Protein AF-A0A1H0E383-F1 (afdb_monomer_lite)

Secondary structure (DSSP, 8-state):
-HHHHHHHHHHHHHHHHHHHS-HHHH----SSTT-PPPPHHHHHHHHHHHHHHHHHHHHHHHHHHHHHHHHS-S-HHHHHHHHHHHHHHHHH-SS-EEPPSSS--TTHHHHHHH-BTTB----EEEEEETTEEEEEETTEEEEEEEEEPTTPPPPSSTT----EEEEEEEEESS---

Sequence (177 aa):
MTAMAVFIGLFALACFTLAVVNPRRTWARPRGPEAREPSAAVVITLRVALLGMAVPSAWSAADGFRLATLASGPDHDDIVERMETAAEELASGEPRKKYPSGDGAWAEYIVDEIRRPGEDVVLRLTSASANTERYEADGICLTVVASVAPGEAEPEYAHIDDRHYNLEADVKDRPCP

pLDDT: mean 78.6, std 9.96, range [53.0, 92.5]

Foldseek 3Di:
DLVVLVVLLVLLVVLQVLLPDDVVVVDDQDPDPPDDDDDPVNNNVSSCVSNVSSVVSNVVSVVVVVVVVLVPADDLVLLLVQLVVLLVCLQPDPDFDFQDPDPGDPCVSSQVSSDDVSHRFDWDFPDDDDQWTWTDTPFKIKIKGWDFDPPDDDDPDPRDRPTTTRIHIDIDNGHDD

Radius of gyration: 30.22 Å; chains: 1; bounding box: 57×24×94 Å

Organism: NCBI:txid1196353

Structure (mmCIF, N/CA/C/O backbone):
data_AF-A0A1H0E383-F1
#
_entry.id   AF-A0A1H0E383-F1
#
loop_
_atom_site.group_PDB
_atom_site.id
_atom_site.type_symbol
_atom_site.label_atom_id
_atom_site.label_alt_id
_atom_site.label_comp_id
_atom_site.label_asym_id
_atom_site.label_entity_id
_atom_site.label_seq_id
_atom_site.pdbx_PDB_ins_code
_atom_site.Cartn_x
_atom_site.Cartn_y
_atom_site.Cartn_z
_atom_site.occupancy
_atom_site.B_iso_or_equiv
_atom_site.auth_seq_id
_atom_site.auth_comp_id
_atom_site.auth_asym_id
_atom_site.auth_atom_id
_atom_site.pdbx_PDB_model_num
ATOM 1 N N . MET A 1 1 ? -2.678 1.525 -19.740 1.00 60.00 1 MET A N 1
ATOM 2 C CA . MET A 1 1 ? -1.391 2.231 -19.524 1.00 60.00 1 MET A CA 1
ATOM 3 C C . MET A 1 1 ? -0.196 1.275 -19.542 1.00 60.00 1 MET A C 1
ATOM 5 O O . MET A 1 1 ? 0.783 1.575 -20.212 1.00 60.00 1 MET A O 1
ATOM 9 N N . THR A 1 2 ? -0.300 0.091 -18.934 1.00 72.50 2 THR A N 1
ATOM 10 C CA . THR A 1 2 ? 0.727 -0.976 -18.948 1.00 72.50 2 THR A CA 1
ATOM 11 C C . THR A 1 2 ? 1.223 -1.379 -20.344 1.00 72.50 2 THR A C 1
ATOM 13 O O . THR A 1 2 ? 2.427 -1.442 -20.564 1.00 72.50 2 THR A O 1
ATOM 16 N N . ALA A 1 3 ? 0.331 -1.560 -21.326 1.00 75.12 3 ALA A N 1
ATOM 17 C CA . ALA A 1 3 ? 0.718 -1.922 -22.699 1.00 75.12 3 ALA A CA 1
ATOM 18 C C . ALA A 1 3 ? 1.670 -0.903 -23.367 1.00 75.12 3 ALA A C 1
ATOM 20 O O . ALA A 1 3 ? 2.571 -1.284 -24.112 1.00 75.12 3 ALA A O 1
ATOM 21 N N . MET A 1 4 ? 1.504 0.390 -23.066 1.00 79.50 4 MET A N 1
ATOM 22 C CA . MET A 1 4 ? 2.374 1.451 -23.579 1.00 79.50 4 MET A CA 1
ATOM 23 C C . MET A 1 4 ? 3.754 1.412 -22.908 1.00 79.50 4 MET A C 1
ATOM 25 O O . MET A 1 4 ? 4.764 1.516 -23.597 1.00 79.50 4 MET A O 1
ATOM 29 N N . ALA A 1 5 ? 3.809 1.197 -21.588 1.00 78.31 5 ALA A N 1
ATOM 30 C CA . ALA A 1 5 ? 5.066 1.059 -20.848 1.00 78.31 5 ALA A CA 1
ATOM 31 C C . ALA A 1 5 ? 5.881 -0.158 -21.324 1.00 78.31 5 ALA A C 1
ATOM 33 O O . ALA A 1 5 ? 7.087 -0.045 -21.543 1.00 78.31 5 ALA A O 1
ATOM 34 N N . VAL A 1 6 ? 5.214 -1.290 -21.587 1.00 82.69 6 VAL A N 1
ATOM 35 C CA . VAL A 1 6 ? 5.838 -2.490 -22.173 1.00 82.69 6 VAL A CA 1
ATOM 36 C C . VAL A 1 6 ? 6.435 -2.181 -23.548 1.00 82.69 6 VAL A C 1
ATOM 38 O O . VAL A 1 6 ? 7.591 -2.516 -23.803 1.00 82.69 6 VAL A O 1
ATOM 41 N N . PHE A 1 7 ? 5.686 -1.508 -24.426 1.00 87.12 7 PHE A N 1
ATOM 42 C CA . PHE A 1 7 ? 6.176 -1.143 -25.757 1.00 87.12 7 PHE A CA 1
ATOM 43 C C . PHE A 1 7 ? 7.405 -0.222 -25.695 1.00 87.12 7 PHE A C 1
ATOM 45 O O . PHE A 1 7 ? 8.397 -0.474 -26.379 1.00 87.12 7 PHE A O 1
ATOM 52 N N . ILE A 1 8 ? 7.372 0.809 -24.844 1.00 84.75 8 ILE A N 1
ATOM 53 C CA . ILE A 1 8 ? 8.497 1.738 -24.654 1.00 84.75 8 ILE A CA 1
ATOM 54 C C . ILE A 1 8 ? 9.720 0.999 -24.083 1.00 84.75 8 ILE A C 1
ATOM 56 O O . ILE A 1 8 ? 10.843 1.234 -24.532 1.00 84.75 8 ILE A O 1
ATOM 60 N N . GLY A 1 9 ? 9.515 0.060 -23.154 1.00 81.19 9 GLY A N 1
ATOM 61 C CA . GLY A 1 9 ? 10.583 -0.788 -22.618 1.00 81.19 9 GLY A CA 1
ATOM 62 C C . GLY A 1 9 ? 11.232 -1.674 -23.688 1.00 81.19 9 GLY A C 1
ATOM 63 O O . GLY A 1 9 ? 12.459 -1.728 -23.788 1.00 81.19 9 GLY A O 1
ATOM 64 N N . LEU A 1 10 ? 10.428 -2.310 -24.546 1.00 87.88 10 LEU A N 1
ATOM 65 C CA . LEU A 1 10 ? 10.925 -3.107 -25.675 1.00 87.88 10 LEU A CA 1
ATOM 66 C C . LEU A 1 10 ? 11.684 -2.250 -26.696 1.00 87.88 10 LEU A C 1
ATOM 68 O O . LEU A 1 10 ? 12.729 -2.668 -27.196 1.00 87.88 10 LEU A O 1
ATOM 72 N N . PHE A 1 11 ? 11.199 -1.040 -26.976 1.00 88.31 11 PHE A N 1
ATOM 73 C CA . PHE A 1 11 ? 11.884 -0.088 -27.846 1.00 88.31 11 PHE A CA 1
ATOM 74 C C . PHE A 1 11 ? 13.250 0.323 -27.275 1.00 88.31 11 PHE A C 1
ATOM 76 O O . PHE A 1 11 ? 14.253 0.285 -27.989 1.00 88.31 11 PHE A O 1
ATOM 83 N N . ALA A 1 12 ? 13.319 0.633 -25.977 1.00 86.12 12 ALA A N 1
ATOM 84 C CA . ALA A 1 12 ? 14.572 0.964 -25.301 1.00 86.12 12 ALA A CA 1
ATOM 85 C C . ALA A 1 12 ? 15.591 -0.184 -25.398 1.00 86.12 12 ALA A C 1
ATOM 87 O O . ALA A 1 12 ? 16.759 0.042 -25.731 1.00 86.12 12 ALA A O 1
ATOM 88 N N . LEU A 1 13 ? 15.136 -1.423 -25.179 1.00 90.31 13 LEU A N 1
ATOM 89 C CA . LEU A 1 13 ? 15.959 -2.623 -25.313 1.00 90.31 13 LEU A CA 1
ATOM 90 C C . LEU A 1 13 ? 16.456 -2.816 -26.756 1.00 90.31 13 LEU A C 1
ATOM 92 O O . LEU A 1 13 ? 17.634 -3.109 -26.971 1.00 90.31 13 LEU A O 1
ATOM 96 N N . ALA A 1 14 ? 15.601 -2.605 -27.759 1.00 88.88 14 ALA A N 1
ATOM 97 C CA . ALA A 1 14 ? 15.986 -2.679 -29.168 1.00 88.88 14 ALA A CA 1
ATOM 98 C C . ALA A 1 14 ? 17.055 -1.627 -29.529 1.00 88.88 14 ALA A C 1
ATOM 100 O O . ALA A 1 14 ? 18.068 -1.954 -30.146 1.00 88.88 14 ALA A O 1
ATOM 101 N N . CYS A 1 15 ? 16.896 -0.376 -29.089 1.00 87.31 15 CYS A N 1
ATOM 102 C CA . CYS A 1 15 ? 17.899 0.669 -29.312 1.00 87.31 15 CYS A CA 1
ATOM 103 C C . CYS A 1 15 ? 19.229 0.357 -28.612 1.00 87.31 15 CYS A C 1
ATOM 105 O O . CYS A 1 15 ? 20.293 0.511 -29.215 1.00 87.31 15 CYS A O 1
ATOM 107 N N . PHE A 1 16 ? 19.183 -0.122 -27.367 1.00 86.94 16 PHE A N 1
ATOM 108 C CA . PHE A 1 16 ? 20.379 -0.491 -26.612 1.00 86.94 16 PHE A CA 1
ATOM 109 C C . PHE A 1 16 ? 21.131 -1.654 -27.269 1.00 86.94 16 PHE A C 1
ATOM 111 O O . PHE A 1 16 ? 22.339 -1.573 -27.493 1.00 86.94 16 PHE A O 1
ATOM 118 N N . THR A 1 17 ? 20.419 -2.720 -27.642 1.00 87.50 17 THR A N 1
ATOM 119 C CA . THR A 1 17 ? 21.025 -3.876 -28.319 1.00 87.50 17 THR A CA 1
ATOM 120 C C . THR A 1 17 ? 21.671 -3.470 -29.644 1.00 87.50 17 THR A C 1
ATOM 122 O O . THR A 1 17 ? 22.827 -3.819 -29.885 1.00 87.50 17 THR A O 1
ATOM 125 N N . LEU A 1 18 ? 21.003 -2.648 -30.459 1.00 85.38 18 LEU A N 1
ATOM 126 C CA . LEU A 1 18 ? 21.568 -2.120 -31.705 1.00 85.38 18 LEU A CA 1
ATOM 127 C C . LEU A 1 18 ? 22.792 -1.217 -31.482 1.00 85.38 18 LEU A C 1
ATOM 129 O O . LEU A 1 18 ? 23.709 -1.229 -32.303 1.00 85.38 18 LEU A O 1
ATOM 133 N N . ALA A 1 19 ? 22.849 -0.469 -30.377 1.00 84.62 19 ALA A N 1
ATOM 134 C CA . ALA A 1 19 ? 24.012 0.350 -30.044 1.00 84.62 19 ALA A CA 1
ATOM 135 C C . ALA A 1 19 ? 25.240 -0.499 -29.664 1.00 84.62 19 ALA A C 1
ATOM 137 O O . ALA A 1 19 ? 26.374 -0.168 -30.027 1.00 84.62 19 ALA A O 1
ATOM 138 N N . VAL A 1 20 ? 25.032 -1.603 -28.944 1.00 85.31 20 VAL A N 1
ATOM 139 C CA . VAL A 1 20 ? 26.121 -2.467 -28.461 1.00 85.31 20 VAL A CA 1
ATOM 140 C C . VAL A 1 20 ? 26.616 -3.422 -29.552 1.00 85.31 20 VAL A C 1
ATOM 142 O O . VAL A 1 20 ? 27.816 -3.710 -29.624 1.00 85.31 20 VAL A O 1
ATOM 145 N N . VAL A 1 21 ? 25.734 -3.873 -30.450 1.00 85.88 21 VAL A N 1
ATOM 146 C CA . VAL A 1 21 ? 26.121 -4.708 -31.595 1.00 85.88 21 VAL A CA 1
ATOM 147 C C . VAL A 1 21 ? 27.170 -3.987 -32.449 1.00 85.88 21 VAL A C 1
ATOM 149 O O . VAL A 1 21 ? 27.174 -2.767 -32.624 1.00 85.88 21 VAL A O 1
ATOM 152 N N . ASN A 1 22 ? 28.143 -4.748 -32.954 1.00 75.19 22 ASN A N 1
ATOM 153 C CA . ASN A 1 22 ? 29.160 -4.214 -33.851 1.00 75.19 22 ASN A CA 1
ATOM 154 C C . ASN A 1 22 ? 28.630 -4.236 -35.295 1.00 75.19 22 ASN A C 1
ATOM 156 O O . ASN A 1 22 ? 28.584 -5.320 -35.883 1.00 75.19 22 ASN A O 1
ATOM 160 N N . PRO A 1 23 ? 28.287 -3.081 -35.898 1.00 69.19 23 PRO A N 1
ATOM 161 C CA . PRO A 1 23 ? 27.710 -3.046 -37.240 1.00 69.19 23 PRO A CA 1
ATOM 162 C C . PRO A 1 23 ? 28.675 -3.564 -38.313 1.00 69.19 23 PRO A C 1
ATOM 164 O O . PRO A 1 23 ? 28.243 -4.020 -39.364 1.00 69.19 23 PRO A O 1
ATOM 167 N N . ARG A 1 24 ? 29.988 -3.579 -38.042 1.00 69.25 24 ARG A N 1
ATOM 168 C CA . ARG A 1 24 ? 30.979 -4.171 -38.954 1.00 69.25 24 ARG A CA 1
ATOM 169 C C . ARG A 1 24 ? 30.902 -5.693 -39.022 1.00 69.25 24 ARG A C 1
ATOM 171 O O . ARG A 1 24 ? 31.304 -6.269 -40.023 1.00 69.25 24 ARG A O 1
ATOM 178 N N . ARG A 1 25 ? 30.400 -6.353 -37.970 1.00 70.19 25 ARG A N 1
ATOM 179 C CA . ARG A 1 25 ? 30.197 -7.813 -37.970 1.00 70.19 25 ARG A CA 1
ATOM 180 C C . ARG A 1 25 ? 28.927 -8.222 -38.712 1.00 70.19 25 ARG A C 1
ATOM 182 O O . ARG A 1 25 ? 28.876 -9.330 -39.228 1.00 70.19 25 ARG A O 1
ATOM 189 N N . THR A 1 26 ? 27.923 -7.348 -38.762 1.00 69.19 26 THR A N 1
ATOM 190 C CA . THR A 1 26 ? 26.655 -7.586 -39.470 1.00 69.19 26 THR A CA 1
ATOM 191 C C . THR A 1 26 ? 26.665 -7.058 -40.905 1.00 69.19 26 THR A C 1
ATOM 193 O O . THR A 1 26 ? 25.776 -7.391 -41.685 1.00 69.19 26 THR A O 1
ATOM 196 N N . TRP A 1 27 ? 27.681 -6.275 -41.282 1.00 67.56 27 TRP A N 1
ATOM 197 C CA . TRP A 1 27 ? 27.885 -5.803 -42.647 1.00 67.56 27 TRP A CA 1
ATOM 198 C C . TRP A 1 27 ? 28.253 -6.961 -43.585 1.00 67.56 27 TRP A C 1
ATOM 200 O O . TRP A 1 27 ? 29.417 -7.346 -43.721 1.00 67.56 27 TRP A O 1
ATOM 210 N N . ALA A 1 28 ? 27.256 -7.518 -44.269 1.00 66.62 28 ALA A N 1
ATOM 211 C CA . ALA A 1 28 ? 27.493 -8.374 -45.422 1.00 66.62 28 ALA A CA 1
ATOM 212 C C . ALA A 1 28 ? 28.083 -7.511 -46.546 1.00 66.62 28 ALA A C 1
ATOM 214 O O . ALA A 1 28 ? 27.463 -6.525 -46.934 1.00 66.62 28 ALA A O 1
ATOM 215 N N . ARG A 1 29 ? 29.273 -7.859 -47.067 1.00 64.06 29 ARG A N 1
ATOM 216 C CA . ARG A 1 29 ? 29.899 -7.142 -48.195 1.00 64.06 29 ARG A CA 1
ATOM 217 C C . ARG A 1 29 ? 28.908 -7.061 -49.364 1.00 64.06 29 ARG A C 1
ATOM 219 O O . ARG A 1 29 ? 28.645 -8.097 -49.983 1.00 64.06 29 ARG A O 1
ATOM 226 N N . PRO A 1 30 ? 28.381 -5.875 -49.704 1.00 63.53 30 PRO A N 1
ATOM 227 C CA . PRO A 1 30 ? 27.497 -5.758 -50.848 1.00 63.53 30 PRO A CA 1
ATOM 228 C C . PRO A 1 30 ? 28.330 -5.937 -52.121 1.00 63.53 30 PRO A C 1
ATOM 230 O O . PRO A 1 30 ? 29.444 -5.421 -52.229 1.00 63.53 30 PRO A O 1
ATOM 233 N N . ARG A 1 31 ? 27.819 -6.701 -53.091 1.00 57.03 31 ARG A N 1
ATOM 234 C CA . ARG A 1 31 ? 28.468 -6.856 -54.399 1.00 57.03 31 ARG A CA 1
ATOM 235 C C . ARG A 1 31 ? 28.142 -5.628 -55.251 1.00 57.03 31 ARG A C 1
ATOM 237 O O . ARG A 1 31 ? 27.137 -5.617 -55.948 1.00 57.03 31 ARG A O 1
ATOM 244 N N . GLY A 1 32 ? 28.970 -4.590 -55.165 1.00 65.06 32 GLY A N 1
ATOM 245 C CA . GLY A 1 32 ? 28.849 -3.406 -56.014 1.00 65.06 32 GLY A CA 1
ATOM 246 C C . GLY A 1 32 ? 29.945 -2.368 -55.746 1.00 65.06 32 GLY A C 1
ATOM 247 O O . GLY A 1 32 ? 30.409 -2.263 -54.611 1.00 65.06 32 GLY A O 1
ATOM 248 N N . PRO A 1 33 ? 30.366 -1.591 -56.761 1.00 58.44 33 PRO A N 1
ATOM 249 C CA . PRO A 1 33 ? 31.435 -0.591 -56.635 1.00 58.44 33 PRO A CA 1
ATOM 250 C C . PRO A 1 33 ? 31.078 0.598 -55.722 1.00 58.44 33 PRO A C 1
ATOM 252 O O . PRO A 1 33 ? 31.958 1.354 -55.318 1.00 58.44 33 PRO A O 1
ATOM 255 N N . GLU A 1 34 ? 29.803 0.750 -55.359 1.00 64.12 34 GLU A N 1
ATOM 256 C CA . GLU A 1 34 ? 29.292 1.845 -54.520 1.00 64.12 34 GLU A CA 1
ATOM 257 C C . GLU A 1 34 ? 29.226 1.489 -53.024 1.00 64.12 34 GLU A C 1
ATOM 259 O O . GLU A 1 34 ? 28.975 2.342 -52.173 1.00 64.12 34 GLU A O 1
ATOM 264 N N . ALA A 1 35 ? 29.491 0.230 -52.676 1.00 61.16 35 ALA A N 1
ATOM 265 C CA . ALA A 1 35 ? 29.365 -0.271 -51.319 1.00 61.16 35 ALA A CA 1
ATOM 266 C C . ALA A 1 35 ? 30.594 0.060 -50.462 1.00 61.16 35 ALA A C 1
ATOM 268 O O . ALA A 1 35 ? 31.509 -0.750 -50.305 1.00 61.16 35 ALA A O 1
ATOM 269 N N . ARG A 1 36 ? 30.620 1.265 -49.890 1.00 66.19 36 ARG A N 1
ATOM 270 C CA . ARG A 1 36 ? 31.650 1.665 -48.921 1.00 66.19 36 ARG A CA 1
ATOM 271 C C . ARG A 1 36 ? 31.272 1.193 -47.520 1.00 66.19 36 ARG A C 1
ATOM 273 O O . ARG A 1 36 ? 30.139 1.378 -47.085 1.00 66.19 36 ARG A O 1
ATOM 280 N N . GLU A 1 37 ? 32.231 0.591 -46.817 1.00 69.25 37 GLU A N 1
ATOM 281 C CA . GLU A 1 37 ? 32.076 0.262 -45.397 1.00 69.25 37 GLU A CA 1
ATOM 282 C C . GLU A 1 37 ? 31.754 1.545 -44.607 1.00 69.25 37 GLU A C 1
ATOM 284 O O . GLU A 1 37 ? 32.365 2.589 -44.869 1.00 69.25 37 GLU A O 1
ATOM 289 N N . PRO A 1 38 ? 30.811 1.503 -43.649 1.00 70.69 38 PRO A N 1
ATOM 290 C CA . PRO A 1 38 ? 30.514 2.660 -42.821 1.00 70.69 38 PRO A CA 1
ATOM 291 C C . PRO A 1 38 ? 31.769 3.130 -42.074 1.00 70.69 38 PRO A C 1
ATOM 293 O O . PRO A 1 38 ? 32.492 2.348 -41.445 1.00 70.69 38 PRO A O 1
ATOM 296 N N . SER A 1 39 ? 32.030 4.437 -42.136 1.00 80.12 39 SER A N 1
ATOM 297 C CA . SER A 1 39 ? 33.171 5.037 -41.447 1.00 80.12 39 SER A CA 1
ATOM 298 C C . SER A 1 39 ? 33.020 4.900 -39.928 1.00 80.12 39 SER A C 1
ATOM 300 O O . SER A 1 39 ? 31.911 4.836 -39.392 1.00 80.12 39 SER A O 1
ATOM 302 N N . ALA A 1 40 ? 34.146 4.870 -39.209 1.00 80.38 40 ALA A N 1
ATOM 303 C CA . ALA A 1 40 ? 34.132 4.764 -37.747 1.00 80.38 40 ALA A CA 1
ATOM 304 C C . ALA A 1 40 ? 33.324 5.900 -37.093 1.00 80.38 40 ALA A C 1
ATOM 306 O O . ALA A 1 40 ? 32.599 5.657 -36.133 1.00 80.38 40 ALA A O 1
ATOM 307 N N . ALA A 1 41 ? 33.394 7.111 -37.657 1.00 82.31 41 ALA A N 1
ATOM 308 C CA . ALA A 1 41 ? 32.629 8.263 -37.194 1.00 82.31 41 ALA A CA 1
ATOM 309 C C . ALA A 1 41 ? 31.113 8.028 -37.296 1.00 82.31 41 ALA A C 1
ATOM 311 O O . ALA A 1 41 ? 30.406 8.243 -36.320 1.00 82.31 41 ALA A O 1
ATOM 312 N N . VAL A 1 42 ? 30.624 7.499 -38.426 1.00 82.38 42 VAL A N 1
ATOM 313 C CA . VAL A 1 42 ? 29.193 7.196 -38.618 1.00 82.38 42 VAL A CA 1
ATOM 314 C C . VAL A 1 42 ? 28.711 6.139 -37.624 1.00 82.38 42 VAL A C 1
ATOM 316 O O . VAL A 1 42 ? 27.644 6.288 -37.032 1.00 82.38 42 VAL A O 1
ATOM 319 N N . VAL A 1 43 ? 29.516 5.099 -37.385 1.00 83.12 43 VAL A N 1
ATOM 320 C CA . VAL A 1 43 ? 29.198 4.060 -36.393 1.00 83.12 43 VAL A CA 1
ATOM 321 C C . VAL A 1 43 ? 29.125 4.642 -34.980 1.00 83.12 43 VAL A C 1
ATOM 323 O O . VAL A 1 43 ? 28.202 4.319 -34.235 1.00 83.12 43 VAL A O 1
ATOM 326 N N . ILE A 1 44 ? 30.067 5.510 -34.603 1.00 84.38 44 ILE A N 1
ATOM 327 C CA . ILE A 1 44 ? 30.078 6.156 -33.284 1.00 84.38 44 ILE A CA 1
ATOM 328 C C . ILE A 1 44 ? 28.861 7.073 -33.122 1.00 84.38 44 ILE A C 1
ATOM 330 O O . ILE A 1 44 ? 28.160 6.966 -32.119 1.00 84.38 44 ILE A O 1
ATOM 334 N N . THR A 1 45 ? 28.558 7.921 -34.109 1.00 86.19 45 THR A N 1
ATOM 335 C CA . THR A 1 45 ? 27.395 8.820 -34.064 1.00 86.19 45 THR A CA 1
ATOM 336 C C . THR A 1 45 ? 26.084 8.046 -33.940 1.00 86.19 45 THR A C 1
ATOM 338 O O . THR A 1 45 ? 25.246 8.403 -33.116 1.00 86.19 45 THR A O 1
ATOM 341 N N . LEU A 1 46 ? 25.923 6.951 -34.692 1.00 86.44 46 LEU A N 1
ATOM 342 C CA . LEU A 1 46 ? 24.739 6.096 -34.600 1.00 86.44 46 LEU A CA 1
ATOM 343 C C . LEU A 1 46 ? 24.583 5.491 -33.198 1.00 86.44 46 LEU A C 1
ATOM 345 O O . LEU A 1 46 ? 23.486 5.492 -32.650 1.00 86.44 46 LEU A O 1
ATOM 349 N N . ARG A 1 47 ? 25.675 5.017 -32.589 1.00 87.75 47 ARG A N 1
ATOM 350 C CA . ARG A 1 47 ? 25.652 4.479 -31.219 1.00 87.75 47 ARG A CA 1
ATOM 351 C C . ARG A 1 47 ? 25.248 5.524 -30.195 1.00 87.75 47 ARG A C 1
ATOM 353 O O . ARG A 1 47 ? 24.425 5.233 -29.336 1.00 87.75 47 ARG A O 1
ATOM 360 N N . VAL A 1 48 ? 25.807 6.728 -30.298 1.00 88.69 48 VAL A N 1
ATOM 361 C CA . VAL A 1 48 ? 25.461 7.841 -29.407 1.00 88.69 48 VAL A CA 1
ATOM 362 C C . VAL A 1 48 ? 23.985 8.209 -29.562 1.00 88.69 48 VAL A C 1
ATOM 364 O O . VAL A 1 48 ? 23.304 8.370 -28.556 1.00 88.69 48 VAL A O 1
ATOM 367 N N . ALA A 1 49 ? 23.466 8.268 -30.791 1.00 88.19 49 ALA A N 1
ATOM 368 C CA . ALA A 1 49 ? 22.052 8.543 -31.039 1.00 88.19 49 ALA A CA 1
ATOM 369 C C . ALA A 1 49 ? 21.136 7.447 -30.463 1.00 88.19 49 ALA A C 1
ATOM 371 O O . ALA A 1 49 ? 20.167 7.755 -29.773 1.00 88.19 49 ALA A O 1
ATOM 372 N N . LEU A 1 50 ? 21.468 6.171 -30.687 1.00 88.00 50 LEU A N 1
ATOM 373 C CA . LEU A 1 50 ? 20.696 5.035 -30.175 1.00 88.00 50 LEU A CA 1
ATOM 374 C C . LEU A 1 50 ? 20.704 4.971 -28.644 1.00 88.00 50 LEU A C 1
ATOM 376 O O . LEU A 1 50 ? 19.653 4.767 -28.043 1.00 88.00 50 LEU A O 1
ATOM 380 N N . LEU A 1 51 ? 21.856 5.189 -28.003 1.00 87.06 51 LEU A N 1
ATOM 381 C CA . LEU A 1 51 ? 21.944 5.270 -26.541 1.00 87.06 51 LEU A CA 1
ATOM 382 C C . LEU A 1 51 ? 21.192 6.490 -26.001 1.00 87.06 51 LEU A C 1
ATOM 384 O O . LEU A 1 51 ? 20.480 6.376 -25.005 1.00 87.06 51 LEU A O 1
ATOM 388 N N . GLY A 1 52 ? 21.293 7.627 -26.693 1.00 89.19 52 GLY A N 1
ATOM 389 C CA . GLY A 1 52 ? 20.567 8.852 -26.368 1.00 89.19 52 GLY A CA 1
ATOM 390 C C . GLY A 1 52 ? 19.048 8.686 -26.412 1.00 89.19 52 GLY A C 1
ATOM 391 O O . GLY A 1 52 ? 18.355 9.363 -25.665 1.00 89.19 52 GLY A O 1
ATOM 392 N N . MET A 1 53 ? 18.526 7.762 -27.225 1.00 86.94 53 MET A N 1
ATOM 393 C CA . MET A 1 53 ? 17.104 7.396 -27.241 1.00 86.94 53 MET A CA 1
ATOM 394 C C . MET A 1 53 ? 16.765 6.288 -26.235 1.00 86.94 53 MET A C 1
ATOM 396 O O . MET A 1 53 ? 15.699 6.323 -25.621 1.00 86.94 53 MET A O 1
ATOM 400 N N . ALA A 1 54 ? 17.658 5.313 -26.041 1.00 84.75 54 ALA A N 1
ATOM 401 C CA . ALA A 1 54 ? 17.421 4.164 -25.169 1.00 84.75 54 ALA A CA 1
ATOM 402 C C . ALA A 1 54 ? 17.279 4.567 -23.695 1.00 84.75 54 ALA A C 1
ATOM 404 O O . ALA A 1 54 ? 16.350 4.118 -23.032 1.00 84.75 54 ALA A O 1
ATOM 405 N N . VAL A 1 55 ? 18.163 5.436 -23.195 1.00 86.44 55 VAL A N 1
ATOM 406 C CA . VAL A 1 55 ? 18.168 5.872 -21.787 1.00 86.44 55 VAL A CA 1
ATOM 407 C C . VAL A 1 55 ? 16.861 6.571 -21.374 1.00 86.44 55 VAL A C 1
ATOM 409 O O . VAL A 1 55 ? 16.221 6.095 -20.436 1.00 86.44 55 VAL A O 1
ATOM 412 N N . PRO A 1 56 ? 16.397 7.642 -22.050 1.00 86.62 56 PRO A N 1
ATOM 413 C CA . PRO A 1 56 ? 15.148 8.306 -21.675 1.00 86.62 56 PRO A CA 1
ATOM 414 C C . PRO A 1 56 ? 13.915 7.426 -21.914 1.00 86.62 56 PRO A C 1
ATOM 416 O O . PRO A 1 56 ? 12.937 7.537 -21.178 1.00 86.62 56 PRO A O 1
ATOM 419 N N . SER A 1 57 ? 13.955 6.521 -22.899 1.00 84.19 57 SER A N 1
ATOM 420 C CA . SER A 1 57 ? 12.872 5.556 -23.124 1.00 84.19 57 SER A CA 1
ATOM 421 C C . SER A 1 57 ? 12.786 4.542 -21.982 1.00 84.19 57 SER A C 1
ATOM 423 O O . SER A 1 57 ? 11.703 4.307 -21.457 1.00 84.19 57 SER A O 1
ATOM 425 N N . ALA A 1 58 ? 13.919 3.990 -21.536 1.00 82.81 58 ALA A N 1
ATOM 426 C CA . ALA A 1 58 ? 13.967 3.085 -20.389 1.00 82.81 58 ALA A CA 1
ATOM 427 C C . ALA A 1 58 ? 13.478 3.774 -19.107 1.00 82.81 58 ALA A C 1
ATOM 429 O O . ALA A 1 58 ? 12.692 3.192 -18.363 1.00 82.81 58 ALA A O 1
ATOM 430 N N . TRP A 1 59 ? 13.881 5.031 -18.895 1.00 88.25 59 TRP A N 1
ATOM 431 C CA . TRP A 1 59 ? 13.393 5.843 -17.781 1.00 88.25 59 TRP A CA 1
ATOM 432 C C . TRP A 1 59 ? 11.871 6.032 -17.839 1.00 88.25 59 TRP A C 1
ATOM 434 O O . TRP A 1 59 ? 11.167 5.765 -16.871 1.00 88.25 59 TRP A O 1
ATOM 444 N N . SER A 1 60 ? 11.345 6.413 -19.004 1.00 82.62 60 SER A N 1
ATOM 445 C CA . SER A 1 60 ? 9.908 6.641 -19.208 1.00 82.62 60 SER A CA 1
ATOM 446 C C . SER A 1 60 ? 9.081 5.359 -19.052 1.00 82.62 60 SER A C 1
ATOM 448 O O . SER A 1 60 ? 7.959 5.399 -18.551 1.00 82.62 60 SER A O 1
ATOM 450 N N . ALA A 1 61 ? 9.627 4.209 -19.461 1.00 81.12 61 ALA A N 1
ATOM 451 C CA . ALA A 1 61 ? 9.010 2.908 -19.223 1.00 81.12 61 ALA A CA 1
ATOM 452 C C . ALA A 1 61 ? 8.959 2.585 -17.724 1.00 81.12 61 ALA A C 1
ATOM 454 O O . ALA A 1 61 ? 7.908 2.171 -17.240 1.00 81.12 61 ALA A O 1
ATOM 455 N N . ALA A 1 62 ? 10.053 2.814 -16.989 1.00 82.00 62 ALA A N 1
ATOM 456 C CA . ALA A 1 62 ? 10.107 2.607 -15.543 1.00 82.00 62 ALA A CA 1
ATOM 457 C C . ALA A 1 62 ? 9.095 3.492 -14.798 1.00 82.00 62 ALA A C 1
ATOM 459 O O . ALA A 1 62 ? 8.344 2.983 -13.969 1.00 82.00 62 ALA A O 1
ATOM 460 N N . ASP A 1 63 ? 8.998 4.777 -15.153 1.00 82.62 63 ASP A N 1
ATOM 461 C CA . ASP A 1 63 ? 7.981 5.679 -14.598 1.00 82.62 63 ASP A CA 1
ATOM 462 C C . ASP A 1 63 ? 6.559 5.217 -14.945 1.00 82.62 63 ASP A C 1
ATOM 464 O O . ASP A 1 63 ? 5.678 5.218 -14.086 1.00 82.62 63 ASP A O 1
ATOM 468 N N . GLY A 1 64 ? 6.328 4.757 -16.178 1.00 74.81 64 GLY A N 1
ATOM 469 C CA . GLY A 1 64 ? 5.042 4.202 -16.599 1.00 74.81 64 GLY A CA 1
ATOM 470 C C . GLY A 1 64 ? 4.647 2.938 -15.830 1.00 74.81 64 GLY A C 1
ATOM 471 O O . GLY A 1 64 ? 3.477 2.783 -15.483 1.00 74.81 64 GLY A O 1
ATOM 472 N N . PHE A 1 65 ? 5.607 2.058 -15.526 1.00 76.31 65 PHE A N 1
ATOM 473 C CA . PHE A 1 65 ? 5.376 0.899 -14.665 1.00 76.31 65 PHE A CA 1
ATOM 474 C C . PHE A 1 65 ? 5.110 1.317 -13.226 1.00 76.31 65 PHE A C 1
ATOM 476 O O . PHE A 1 65 ? 4.133 0.846 -12.664 1.00 76.31 65 PHE A O 1
ATOM 483 N N . ARG A 1 66 ? 5.889 2.253 -12.673 1.00 73.00 66 ARG A N 1
ATOM 484 C CA . ARG A 1 66 ? 5.680 2.777 -11.318 1.00 73.00 66 ARG A CA 1
ATOM 485 C C . ARG A 1 66 ? 4.293 3.395 -11.154 1.00 73.00 66 ARG A C 1
ATOM 487 O O . ARG A 1 66 ? 3.628 3.181 -10.151 1.00 73.00 66 ARG A O 1
ATOM 494 N N . LEU A 1 67 ? 3.837 4.158 -12.144 1.00 68.81 67 LEU A N 1
ATOM 495 C CA . LEU A 1 67 ? 2.499 4.749 -12.136 1.00 68.81 67 LEU A CA 1
ATOM 496 C C . LEU A 1 67 ? 1.406 3.698 -12.320 1.00 68.81 67 LEU A C 1
ATOM 498 O O . LEU A 1 67 ? 0.354 3.812 -11.704 1.00 68.81 67 LEU A O 1
ATOM 502 N N . ALA A 1 68 ? 1.641 2.675 -13.144 1.00 64.75 68 ALA A N 1
ATOM 503 C CA . ALA A 1 68 ? 0.699 1.573 -13.288 1.00 64.75 68 ALA A CA 1
ATOM 504 C C . ALA A 1 68 ? 0.568 0.776 -11.985 1.00 64.75 68 ALA A C 1
ATOM 506 O O . ALA A 1 68 ? -0.555 0.484 -11.598 1.00 64.75 68 ALA A O 1
ATOM 507 N N . THR A 1 69 ? 1.681 0.502 -11.298 1.00 60.94 69 THR A N 1
ATOM 508 C CA . THR A 1 69 ? 1.696 -0.185 -10.000 1.00 60.94 69 THR A CA 1
ATOM 509 C C . THR A 1 69 ? 1.134 0.661 -8.870 1.00 60.94 69 THR A C 1
ATOM 511 O O . THR A 1 69 ? 0.643 0.096 -7.918 1.00 60.94 69 THR A O 1
ATOM 514 N N . LEU A 1 70 ? 1.192 1.994 -8.950 1.00 61.44 70 LEU A N 1
ATOM 515 C CA . LEU A 1 70 ? 0.518 2.874 -7.985 1.00 61.44 70 LEU A CA 1
ATOM 516 C C . LEU A 1 70 ? -0.988 3.011 -8.268 1.00 61.44 70 LEU A C 1
ATOM 518 O O . LEU A 1 70 ? -1.747 3.392 -7.385 1.00 61.44 70 LEU A O 1
ATOM 522 N N . ALA A 1 71 ? -1.417 2.772 -9.512 1.00 58.56 71 ALA A N 1
ATOM 523 C CA . ALA A 1 71 ? -2.819 2.871 -9.920 1.00 58.56 71 ALA A CA 1
ATOM 524 C C . ALA A 1 71 ? -3.603 1.572 -9.680 1.00 58.56 71 ALA A C 1
ATOM 526 O O . ALA A 1 71 ? -4.812 1.618 -9.470 1.00 58.56 71 ALA A O 1
ATOM 527 N N . SER A 1 72 ? -2.934 0.422 -9.728 1.00 57.12 72 SER A N 1
ATOM 528 C CA . SER A 1 72 ? -3.403 -0.801 -9.081 1.00 57.12 72 SER A CA 1
ATOM 529 C C . SER A 1 72 ? -3.068 -0.656 -7.604 1.00 57.12 72 SER A C 1
ATOM 531 O O . SER A 1 72 ? -1.893 -0.724 -7.271 1.00 57.12 72 SER A O 1
ATOM 533 N N . GLY A 1 73 ? -4.046 -0.365 -6.747 1.00 59.91 73 GLY A N 1
ATOM 534 C CA . GLY A 1 73 ? -3.829 -0.318 -5.298 1.00 59.91 73 GLY A CA 1
ATOM 535 C C . GLY A 1 73 ? -3.196 -1.609 -4.747 1.00 59.91 73 GLY A C 1
ATOM 536 O O . GLY A 1 73 ? -2.934 -2.539 -5.517 1.00 59.91 73 GLY A O 1
ATOM 537 N N . PRO A 1 74 ? -2.927 -1.671 -3.432 1.00 67.06 74 PRO A N 1
ATOM 538 C CA . PRO A 1 74 ? -2.435 -2.895 -2.806 1.00 67.06 74 PRO A CA 1
ATOM 539 C C . PRO A 1 74 ? -3.298 -4.097 -3.217 1.00 67.06 74 PRO A C 1
ATOM 541 O O . PRO A 1 74 ? -4.505 -3.957 -3.409 1.00 67.06 74 PRO A O 1
ATOM 544 N N . ASP A 1 75 ? -2.653 -5.243 -3.437 1.00 75.00 75 ASP A N 1
ATOM 545 C CA . ASP A 1 75 ? -3.341 -6.467 -3.853 1.00 75.00 75 ASP A CA 1
ATOM 546 C C . ASP A 1 75 ? -4.395 -6.839 -2.803 1.00 75.00 75 ASP A C 1
ATOM 548 O O . ASP A 1 75 ? -4.118 -6.735 -1.608 1.00 75.00 75 ASP A O 1
ATOM 552 N N . HIS A 1 76 ? -5.586 -7.262 -3.231 1.00 79.69 76 HIS A N 1
ATOM 553 C CA . HIS A 1 76 ? -6.706 -7.567 -2.327 1.00 79.69 76 HIS A CA 1
ATOM 554 C C . HIS A 1 76 ? -6.275 -8.558 -1.242 1.00 79.69 76 HIS A C 1
ATOM 556 O O . HIS A 1 76 ? -6.524 -8.338 -0.059 1.00 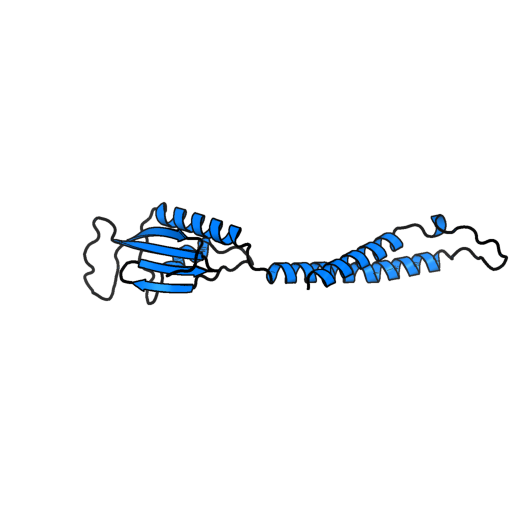79.69 76 HIS A O 1
ATOM 562 N N . ASP A 1 77 ? -5.528 -9.589 -1.641 1.00 82.00 77 ASP A N 1
ATOM 563 C CA . ASP A 1 77 ? -4.999 -10.612 -0.738 1.00 82.00 77 ASP A CA 1
ATOM 564 C C . ASP A 1 77 ? -3.986 -10.033 0.276 1.00 82.00 77 ASP A C 1
ATOM 566 O O . ASP A 1 77 ? -3.996 -10.428 1.441 1.00 82.00 77 ASP A O 1
ATOM 570 N N . ASP A 1 78 ? -3.162 -9.049 -0.118 1.00 82.88 78 ASP A N 1
ATOM 571 C CA . ASP A 1 78 ? -2.239 -8.351 0.799 1.00 82.88 78 ASP A CA 1
ATOM 572 C C . ASP A 1 78 ? -3.013 -7.476 1.795 1.00 82.88 78 ASP A C 1
ATOM 574 O O . ASP A 1 78 ? -2.637 -7.398 2.965 1.00 82.88 78 ASP A O 1
ATOM 578 N N . ILE A 1 79 ? -4.115 -6.843 1.372 1.00 82.38 79 ILE A N 1
ATOM 579 C CA . ILE A 1 79 ? -4.979 -6.073 2.279 1.00 82.38 79 ILE A CA 1
ATOM 580 C C . ILE A 1 79 ? -5.639 -7.007 3.300 1.00 82.38 79 ILE A C 1
ATOM 582 O O . ILE A 1 79 ? -5.644 -6.672 4.486 1.00 82.38 79 ILE A O 1
ATOM 586 N N . VAL A 1 80 ? -6.158 -8.167 2.873 1.00 86.06 80 VAL A N 1
ATOM 587 C CA . VAL A 1 80 ? -6.738 -9.170 3.784 1.00 86.06 80 VAL A CA 1
ATOM 588 C C . VAL A 1 80 ? -5.695 -9.627 4.804 1.00 86.06 80 VAL A C 1
ATOM 590 O O . VAL A 1 80 ? -5.945 -9.515 6.001 1.00 86.06 80 VAL A O 1
ATOM 593 N N . GLU A 1 81 ? -4.506 -10.045 4.357 1.00 86.12 81 GLU A N 1
ATOM 594 C CA . GLU A 1 81 ? -3.429 -10.517 5.243 1.00 86.12 81 GLU A CA 1
ATOM 595 C C . GLU A 1 81 ? -2.996 -9.434 6.248 1.00 86.12 81 GLU A C 1
ATOM 597 O O . GLU A 1 81 ? -2.801 -9.703 7.438 1.00 86.12 81 GLU A O 1
ATOM 602 N N . ARG A 1 82 ? -2.896 -8.175 5.803 1.00 85.06 82 ARG A N 1
ATOM 603 C CA . ARG A 1 82 ? -2.568 -7.034 6.677 1.00 85.06 82 ARG A CA 1
ATOM 604 C C . ARG A 1 82 ? -3.663 -6.754 7.694 1.00 85.06 82 ARG A C 1
ATOM 606 O O . ARG A 1 82 ? -3.353 -6.453 8.844 1.00 85.06 82 ARG A O 1
ATOM 613 N N . MET A 1 83 ? -4.930 -6.840 7.293 1.00 86.00 83 MET A N 1
ATOM 614 C CA . MET A 1 83 ? -6.049 -6.681 8.219 1.00 86.00 83 MET A CA 1
ATOM 615 C C . MET A 1 83 ? -6.090 -7.804 9.252 1.00 86.00 83 MET A C 1
ATOM 617 O O . MET A 1 83 ? -6.331 -7.523 10.423 1.00 86.00 83 MET A O 1
ATOM 621 N N . GLU A 1 84 ? -5.854 -9.050 8.839 1.00 87.81 84 GLU A N 1
ATOM 622 C CA . GLU A 1 84 ? -5.800 -10.204 9.741 1.00 87.81 84 GLU A CA 1
ATOM 623 C C . GLU A 1 84 ? -4.659 -10.051 10.749 1.00 87.81 84 GLU A C 1
ATOM 625 O O . GLU A 1 84 ? -4.890 -10.168 11.951 1.00 87.81 84 GLU A O 1
ATOM 630 N N . THR A 1 85 ? -3.469 -9.664 10.284 1.00 86.69 85 THR A N 1
ATOM 631 C CA . THR A 1 85 ? -2.315 -9.392 11.155 1.00 86.69 85 THR A CA 1
ATOM 632 C C . THR A 1 85 ? -2.630 -8.285 12.165 1.00 86.69 85 THR A C 1
ATOM 634 O O . THR A 1 85 ? -2.441 -8.464 13.366 1.00 86.69 85 THR A O 1
ATOM 637 N N . ALA A 1 86 ? -3.188 -7.159 11.708 1.00 83.12 86 ALA A N 1
ATOM 638 C CA . ALA A 1 86 ? -3.564 -6.060 12.595 1.00 83.12 86 ALA A CA 1
ATOM 639 C C . ALA A 1 86 ? -4.642 -6.477 13.614 1.00 83.12 86 ALA A C 1
ATOM 641 O O . ALA A 1 86 ? -4.604 -6.051 14.769 1.00 83.12 86 ALA A O 1
ATOM 642 N N . ALA A 1 87 ? -5.594 -7.327 13.214 1.00 85.56 87 ALA A N 1
ATOM 643 C CA . ALA A 1 87 ? -6.619 -7.859 14.106 1.00 85.56 87 ALA A CA 1
ATOM 644 C C . ALA A 1 87 ? -6.030 -8.787 15.181 1.00 85.56 87 ALA A C 1
ATOM 646 O O . ALA A 1 87 ? -6.406 -8.685 16.352 1.00 85.56 87 ALA A O 1
ATOM 647 N N . GLU A 1 88 ? -5.077 -9.645 14.812 1.00 85.75 88 GLU A N 1
ATOM 648 C CA . GLU A 1 88 ? -4.351 -10.503 15.752 1.00 85.75 88 GLU A CA 1
ATOM 649 C C . GLU A 1 88 ? -3.512 -9.687 16.744 1.00 85.75 88 GLU A C 1
ATOM 651 O O . GLU A 1 88 ? -3.497 -9.988 17.941 1.00 85.75 88 GLU A O 1
ATOM 656 N N . GLU A 1 89 ? -2.851 -8.622 16.293 1.00 81.19 89 GLU A N 1
ATOM 657 C CA . GLU A 1 89 ? -2.084 -7.736 17.172 1.00 81.19 89 GLU A CA 1
ATOM 658 C C . GLU A 1 89 ? -2.972 -6.921 18.118 1.00 81.19 89 GLU A C 1
ATOM 660 O O . GLU A 1 89 ? -2.647 -6.768 19.297 1.00 81.19 89 GLU A O 1
ATOM 665 N N . LEU A 1 90 ? -4.137 -6.460 17.654 1.00 78.31 90 LEU A N 1
ATOM 666 C CA . LEU A 1 90 ? -5.138 -5.815 18.511 1.00 78.31 90 LEU A CA 1
ATOM 667 C C . LEU A 1 90 ? -5.652 -6.759 19.600 1.00 78.31 90 LEU A C 1
ATOM 669 O O . LEU A 1 90 ? -5.812 -6.330 20.743 1.00 78.31 90 LEU A O 1
ATOM 673 N N . ALA A 1 91 ? -5.879 -8.029 19.254 1.00 76.00 91 ALA A N 1
ATOM 674 C CA . ALA A 1 91 ? -6.366 -9.043 20.183 1.00 76.00 91 ALA A CA 1
ATOM 675 C C . ALA A 1 91 ? -5.283 -9.546 21.156 1.00 76.00 91 ALA A C 1
ATOM 677 O O . ALA A 1 91 ? -5.594 -9.920 22.288 1.00 76.00 91 ALA A O 1
ATOM 678 N N . SER A 1 92 ? -4.015 -9.571 20.733 1.00 73.38 92 SER A N 1
ATOM 679 C CA . SER A 1 92 ? -2.885 -10.066 21.536 1.00 73.38 92 SER A CA 1
ATOM 680 C C . SER A 1 92 ? -2.146 -8.975 22.320 1.00 73.38 92 SER A C 1
ATOM 682 O O . SER A 1 92 ? -1.409 -9.285 23.259 1.00 73.38 92 SER A O 1
ATOM 684 N N . GLY A 1 93 ? -2.340 -7.704 21.963 1.00 58.56 93 GLY A N 1
ATOM 685 C CA . GLY A 1 93 ? -1.600 -6.574 22.506 1.00 58.56 93 GLY A CA 1
ATOM 686 C C . GLY A 1 93 ? -1.947 -6.241 23.957 1.00 58.56 93 GLY A C 1
ATOM 687 O O . GLY A 1 93 ? -2.829 -5.429 24.233 1.00 58.56 93 GLY A O 1
ATOM 688 N N . GLU A 1 94 ? -1.164 -6.759 24.904 1.00 58.09 94 GLU A N 1
ATOM 689 C CA . GLU A 1 94 ? -0.917 -6.026 26.146 1.00 58.09 94 GLU A CA 1
ATOM 690 C C . GLU A 1 94 ? -0.022 -4.807 25.836 1.00 58.09 94 GLU A C 1
ATOM 692 O O . GLU A 1 94 ? 1.007 -4.959 25.174 1.00 58.09 94 GLU A O 1
ATOM 697 N N . PRO A 1 95 ? -0.342 -3.589 26.314 1.00 60.47 95 PRO A N 1
ATOM 698 C CA . PRO A 1 95 ? -1.363 -3.260 27.302 1.00 60.47 95 PRO A CA 1
ATOM 699 C C . PRO A 1 95 ? -2.711 -2.828 26.699 1.00 60.47 95 PRO A C 1
ATOM 701 O O . PRO A 1 95 ? -2.785 -2.256 25.609 1.00 60.47 95 PRO A O 1
ATOM 704 N N . ARG A 1 96 ? -3.760 -3.024 27.510 1.00 78.12 96 ARG A N 1
ATOM 705 C CA . ARG A 1 96 ? -5.130 -2.516 27.325 1.00 78.12 96 ARG A CA 1
ATOM 706 C C . ARG A 1 96 ? -5.121 -1.074 26.800 1.00 78.12 96 ARG A C 1
ATOM 708 O O . ARG A 1 96 ? -4.368 -0.236 2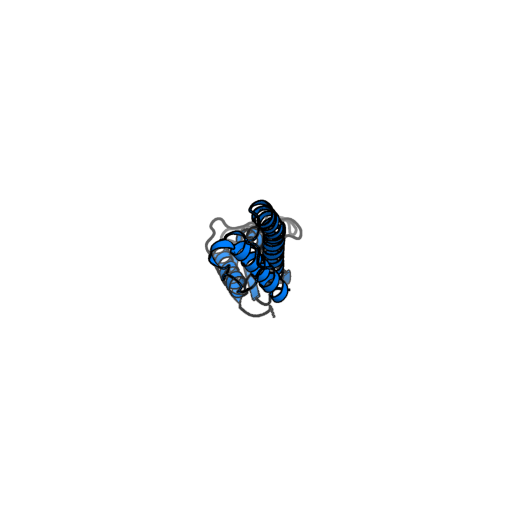7.303 1.00 78.12 96 ARG A O 1
ATOM 715 N N . LYS A 1 97 ? -5.967 -0.772 25.815 1.00 78.62 97 LYS A N 1
ATOM 716 C CA . LYS A 1 97 ? -5.974 0.528 25.124 1.00 78.62 97 LYS A CA 1
ATOM 717 C C . LYS A 1 97 ? -6.977 1.477 25.774 1.00 78.62 97 LYS A C 1
ATOM 719 O O . LYS A 1 97 ? -8.032 1.047 26.231 1.00 78.62 97 LYS A O 1
ATOM 724 N N . LYS A 1 98 ? -6.656 2.769 25.827 1.00 81.50 98 LYS A N 1
ATOM 725 C CA . LYS A 1 98 ? -7.642 3.802 26.178 1.00 81.50 98 LYS A CA 1
ATOM 726 C C . LYS A 1 98 ? -8.459 4.161 24.946 1.00 81.50 98 LYS A C 1
ATOM 728 O O . LYS A 1 98 ? -7.956 4.035 23.835 1.00 81.50 98 LYS A O 1
ATOM 733 N N . TYR A 1 99 ? -9.693 4.614 25.147 1.00 78.62 99 TYR A N 1
ATOM 734 C CA . TYR A 1 99 ? -10.462 5.174 24.041 1.00 78.62 99 TYR A CA 1
ATOM 735 C C . TYR A 1 99 ? -9.732 6.413 23.479 1.00 78.62 99 TYR A C 1
ATOM 737 O O . TYR A 1 99 ? -9.264 7.242 24.271 1.00 78.62 99 TYR A O 1
ATOM 745 N N . PRO A 1 100 ? -9.588 6.549 22.149 1.00 75.19 100 PRO A N 1
ATOM 746 C CA . PRO A 1 100 ? -8.925 7.704 21.558 1.00 75.19 100 PRO A CA 1
ATOM 747 C C . PRO A 1 100 ? -9.724 8.989 21.842 1.00 75.19 100 PRO A C 1
ATOM 749 O O . PRO A 1 100 ? -10.945 9.031 21.727 1.00 75.19 100 PRO A O 1
ATOM 752 N N . SER A 1 101 ? -9.051 10.051 22.292 1.00 69.06 101 SER A N 1
ATOM 753 C CA . SER A 1 101 ? -9.716 11.270 22.781 1.00 69.06 101 SER A CA 1
ATOM 754 C C . SER A 1 101 ? -10.517 12.006 21.695 1.00 69.06 101 SER A C 1
ATOM 756 O O . SER A 1 101 ? -9.999 12.219 20.602 1.00 69.06 101 SER A O 1
ATOM 758 N N . GLY A 1 102 ? -11.711 12.516 22.029 1.00 70.06 102 GLY A N 1
ATOM 759 C CA . GLY A 1 102 ? -12.541 13.339 21.132 1.00 70.06 102 GLY A CA 1
ATOM 760 C C . GLY A 1 102 ? -13.541 12.509 20.320 1.00 70.06 102 GLY A C 1
ATOM 761 O O . GLY A 1 102 ? -14.179 11.623 20.878 1.00 70.06 102 GLY A O 1
ATOM 762 N N . ASP A 1 103 ? -13.650 12.779 19.014 1.00 63.81 103 ASP A N 1
ATOM 763 C CA . ASP A 1 103 ? -14.401 11.954 18.043 1.00 63.81 103 ASP A CA 1
ATOM 764 C C . ASP A 1 103 ? -13.583 10.725 17.581 1.00 63.81 103 ASP A C 1
ATOM 766 O O . ASP A 1 103 ? -13.780 10.212 16.479 1.00 63.81 103 ASP A O 1
ATOM 770 N N . GLY A 1 104 ? -12.600 10.310 18.390 1.00 68.44 104 GLY A N 1
ATOM 771 C CA . GLY A 1 104 ? -11.634 9.270 18.056 1.00 68.44 104 GLY A CA 1
ATOM 772 C C . GLY A 1 104 ? -12.311 7.946 17.719 1.00 68.44 104 GLY A C 1
ATOM 773 O O . GLY A 1 104 ? -13.379 7.630 18.243 1.00 68.44 104 GLY A O 1
ATOM 774 N N . ALA A 1 105 ? -11.673 7.173 16.846 1.00 80.38 105 ALA A N 1
ATOM 775 C CA . ALA A 1 105 ? -12.154 5.876 16.387 1.00 80.38 105 ALA A CA 1
ATOM 776 C C . ALA A 1 105 ? -11.074 4.817 16.649 1.00 80.38 105 ALA A C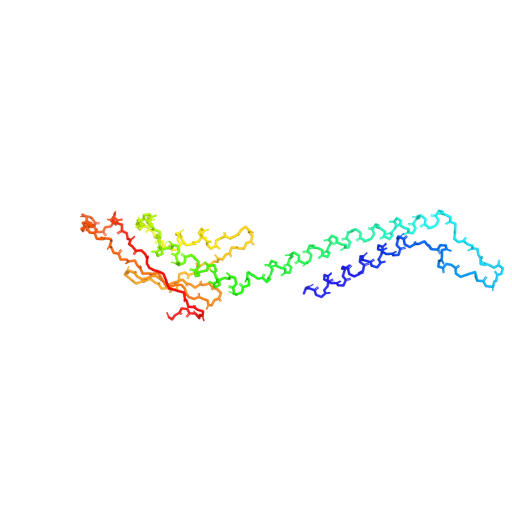 1
ATOM 778 O O . ALA A 1 105 ? -9.881 5.120 16.559 1.00 80.38 105 ALA A O 1
ATOM 779 N N . TRP A 1 106 ? -11.453 3.566 16.931 1.00 83.62 106 TRP A N 1
ATOM 780 C CA . TRP A 1 106 ? -10.474 2.496 17.169 1.00 83.62 106 TRP A CA 1
ATOM 781 C C . TRP A 1 106 ? -9.506 2.294 16.001 1.00 83.62 106 TRP A C 1
ATOM 783 O O . TRP A 1 106 ? -8.386 1.846 16.236 1.00 83.62 106 TRP A O 1
ATOM 793 N N . ALA A 1 107 ? -9.899 2.691 14.781 1.00 77.81 107 ALA A N 1
ATOM 794 C CA . ALA A 1 107 ? -9.055 2.728 13.588 1.00 77.81 107 ALA A CA 1
ATOM 795 C C . ALA A 1 107 ? -7.699 3.404 13.812 1.00 77.81 107 ALA A C 1
ATOM 797 O O . ALA A 1 107 ? -6.740 2.998 13.168 1.00 77.81 107 ALA A O 1
ATOM 798 N N . GLU A 1 108 ? -7.570 4.372 14.722 1.00 78.25 108 GLU A N 1
ATOM 799 C CA . GLU A 1 108 ? -6.278 5.008 15.016 1.00 78.25 108 GLU A CA 1
ATOM 800 C C . GLU A 1 108 ? -5.204 4.002 15.456 1.00 78.25 108 GLU A C 1
ATOM 802 O O . GLU A 1 108 ? -4.045 4.147 15.084 1.00 78.25 108 GLU A O 1
ATOM 807 N N . TYR A 1 109 ? -5.584 2.941 16.174 1.00 77.44 109 TYR A N 1
ATOM 808 C CA . TYR A 1 109 ? -4.657 1.882 16.585 1.00 77.44 109 TYR A CA 1
ATOM 809 C C . TYR A 1 109 ? -4.383 0.840 15.496 1.00 77.44 109 TYR A C 1
ATOM 811 O O . TYR A 1 109 ? -3.481 0.027 15.652 1.00 77.44 109 TYR A O 1
ATOM 819 N N . ILE A 1 110 ? -5.172 0.843 14.422 1.00 75.25 110 ILE A N 1
ATOM 820 C CA . ILE A 1 110 ? -5.141 -0.159 13.348 1.00 75.25 110 ILE A CA 1
ATOM 821 C C . ILE A 1 1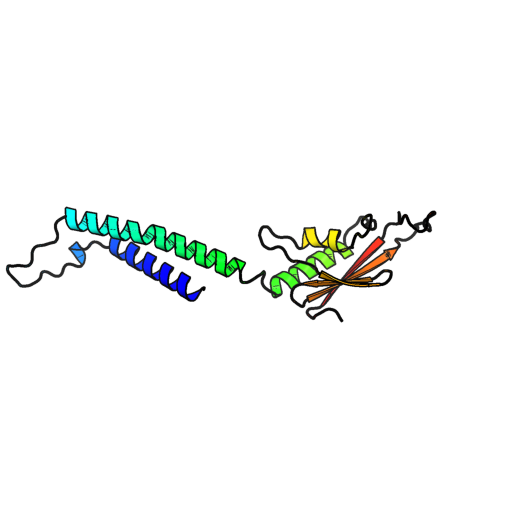10 ? -4.411 0.399 12.126 1.00 75.25 110 ILE A C 1
ATOM 823 O O . ILE A 1 110 ? -3.666 -0.309 11.457 1.00 75.25 110 ILE A O 1
ATOM 827 N N . VAL A 1 111 ? -4.627 1.685 11.829 1.00 70.19 111 VAL A N 1
ATOM 828 C CA . VAL A 1 111 ? -4.079 2.365 10.652 1.00 70.19 111 VAL A CA 1
ATOM 829 C C . VAL A 1 111 ? -2.558 2.323 10.656 1.00 70.19 111 VAL A C 1
ATOM 831 O O . VAL A 1 111 ? -1.987 2.128 9.591 1.00 70.19 111 VAL A O 1
ATOM 834 N N . ASP A 1 112 ? -1.906 2.455 11.813 1.00 67.62 112 ASP A N 1
ATOM 835 C CA . ASP A 1 112 ? -0.444 2.387 11.888 1.00 67.62 112 ASP A CA 1
ATOM 836 C C . ASP A 1 112 ? 0.096 1.009 11.466 1.00 67.62 112 ASP A C 1
ATOM 838 O O . ASP A 1 112 ? 1.082 0.951 10.732 1.00 67.62 112 ASP A O 1
ATOM 842 N N . GLU A 1 113 ? -0.594 -0.076 11.826 1.00 65.81 113 GLU A N 1
ATOM 843 C CA . GLU A 1 113 ? -0.179 -1.452 11.510 1.00 65.81 113 GLU A CA 1
ATOM 844 C C . GLU A 1 113 ? -0.484 -1.828 10.054 1.00 65.81 113 GLU A C 1
ATOM 846 O O . GLU A 1 113 ? 0.283 -2.507 9.371 1.00 65.81 113 GLU A O 1
ATOM 851 N N . ILE A 1 114 ? -1.591 -1.307 9.518 1.00 65.38 114 ILE A N 1
ATOM 852 C CA . ILE A 1 114 ? -1.973 -1.526 8.122 1.00 65.38 114 ILE A CA 1
ATOM 853 C C . ILE A 1 114 ? -1.228 -0.547 7.199 1.00 65.38 114 ILE A C 1
ATOM 855 O O . ILE A 1 114 ? -1.368 -0.650 5.990 1.00 65.38 114 ILE A O 1
ATOM 859 N N . ARG A 1 115 ? -0.394 0.390 7.665 1.00 63.34 115 ARG A N 1
ATOM 860 C CA . ARG A 1 115 ? 0.281 1.362 6.782 1.00 63.34 115 ARG A CA 1
ATOM 861 C C . ARG A 1 115 ? 1.648 0.868 6.301 1.00 63.34 115 ARG A C 1
ATOM 863 O O . ARG A 1 115 ? 2.584 0.728 7.079 1.00 63.34 115 ARG A O 1
ATOM 870 N N . ARG A 1 116 ? 1.821 0.715 4.981 1.00 62.03 116 ARG A N 1
ATOM 871 C CA . ARG A 1 116 ? 3.141 0.515 4.350 1.00 62.03 116 ARG A CA 1
ATOM 872 C C . ARG A 1 116 ? 3.608 1.783 3.627 1.00 62.03 116 ARG A C 1
ATOM 874 O O . ARG A 1 116 ? 2.776 2.543 3.125 1.00 62.03 116 ARG A O 1
ATOM 881 N N . PRO A 1 117 ? 4.929 2.033 3.519 1.00 53.00 117 PRO A N 1
ATOM 882 C CA . PRO A 1 117 ? 5.447 3.184 2.784 1.00 53.00 117 PRO A CA 1
ATOM 883 C C . PRO A 1 117 ? 4.978 3.182 1.319 1.00 53.00 117 PRO A C 1
ATOM 885 O O . PRO A 1 117 ? 5.448 2.384 0.514 1.00 53.00 117 PRO A O 1
ATOM 888 N N . GLY A 1 118 ? 4.083 4.109 0.968 1.00 54.34 118 GLY A N 1
ATOM 889 C CA . GLY A 1 118 ? 3.567 4.271 -0.397 1.00 54.34 118 GLY A CA 1
ATOM 890 C C . GLY A 1 118 ? 2.292 3.483 -0.725 1.00 54.34 118 GLY A C 1
ATOM 891 O O . GLY A 1 118 ? 1.809 3.608 -1.846 1.00 54.34 118 GLY A O 1
ATOM 892 N N . GLU A 1 119 ? 1.730 2.743 0.234 1.00 64.75 119 GLU A N 1
ATOM 893 C CA . GLU A 1 119 ? 0.487 1.971 0.095 1.00 64.75 119 GLU A CA 1
ATOM 894 C C . GLU A 1 119 ? -0.434 2.263 1.284 1.00 64.75 119 GLU A C 1
ATOM 896 O O . GLU A 1 119 ? -0.543 1.478 2.234 1.00 64.75 119 GLU A O 1
ATOM 901 N N . ASP A 1 120 ? -1.062 3.440 1.246 1.00 66.69 120 ASP A N 1
ATOM 902 C CA . ASP A 1 120 ? -2.018 3.859 2.268 1.00 66.69 120 ASP A CA 1
ATOM 903 C C . ASP A 1 120 ? -3.344 3.104 2.060 1.00 66.69 120 ASP A C 1
ATOM 905 O O . ASP A 1 120 ? -4.077 3.352 1.100 1.00 66.69 120 ASP A O 1
ATOM 909 N N . VAL A 1 121 ? -3.656 2.182 2.973 1.00 72.00 121 VAL A N 1
ATOM 910 C CA . VAL A 1 121 ? -4.982 1.558 3.071 1.00 72.00 121 VAL A CA 1
ATOM 911 C C . VAL A 1 121 ? -5.884 2.497 3.863 1.00 72.00 121 VAL A C 1
ATOM 913 O O . VAL A 1 121 ? -5.587 2.857 5.001 1.00 72.00 121 VAL A O 1
ATOM 916 N N . VAL A 1 122 ? -6.995 2.915 3.259 1.00 77.81 122 VAL A N 1
ATOM 917 C CA . VAL A 1 122 ? -7.952 3.819 3.903 1.00 77.81 122 VAL A CA 1
ATOM 918 C C . VAL A 1 122 ? -9.071 2.998 4.530 1.00 77.81 122 VAL A C 1
ATOM 920 O O . VAL A 1 122 ? -9.945 2.500 3.824 1.00 77.81 122 VAL A O 1
ATOM 923 N N . LEU A 1 123 ? -9.066 2.894 5.859 1.00 82.94 123 LEU A N 1
ATOM 924 C CA . LEU A 1 123 ? -10.186 2.339 6.617 1.00 82.94 123 LEU A CA 1
ATOM 925 C C . LEU A 1 123 ? -11.324 3.362 6.681 1.00 82.94 123 LEU A C 1
ATOM 927 O O . LEU A 1 123 ? -11.173 4.444 7.250 1.00 82.94 123 LEU A O 1
ATOM 931 N N . ARG A 1 124 ? -12.488 3.021 6.129 1.00 86.50 124 ARG A N 1
ATOM 932 C CA . ARG A 1 124 ? -13.699 3.840 6.240 1.00 86.50 124 ARG A CA 1
ATOM 933 C C . ARG A 1 124 ? -14.589 3.298 7.348 1.00 86.50 124 ARG A C 1
ATOM 935 O O . ARG A 1 124 ? -15.016 2.153 7.268 1.00 86.50 124 ARG A O 1
ATOM 942 N N . LEU A 1 125 ? -14.931 4.122 8.337 1.00 88.69 125 LEU A N 1
ATOM 943 C CA . LEU A 1 125 ? -15.935 3.756 9.338 1.00 88.69 125 LEU A CA 1
ATOM 944 C C . LEU A 1 125 ? -17.309 3.608 8.663 1.00 88.69 125 LEU A C 1
ATOM 946 O O . LEU A 1 125 ? -17.870 4.582 8.161 1.00 88.69 125 LEU A O 1
ATOM 950 N N . THR A 1 126 ? -17.845 2.390 8.653 1.00 90.44 126 THR A N 1
ATOM 951 C CA . THR A 1 126 ? -19.156 2.067 8.070 1.00 90.44 126 THR A CA 1
ATOM 952 C C . THR A 1 126 ? -20.258 2.121 9.123 1.00 90.44 126 THR A C 1
ATOM 954 O O . THR A 1 126 ? -21.363 2.585 8.845 1.00 90.44 126 THR A O 1
ATOM 957 N N . SER A 1 127 ? -19.969 1.691 10.354 1.00 89.00 127 SER A N 1
ATOM 958 C CA . SER A 1 127 ? -20.918 1.780 11.467 1.00 89.00 127 SER A CA 1
ATOM 959 C C . SER A 1 127 ? -20.203 1.818 12.813 1.00 89.00 127 SER A C 1
ATOM 961 O O . SER A 1 127 ? -19.250 1.068 13.005 1.00 89.00 127 SER A O 1
ATOM 963 N N . ALA A 1 128 ? -20.727 2.594 13.759 1.00 87.81 128 ALA A N 1
ATOM 964 C CA . ALA A 1 128 ? -20.324 2.573 15.163 1.00 87.81 128 ALA A CA 1
ATOM 965 C C . ALA A 1 128 ? -21.566 2.391 16.046 1.00 87.81 128 ALA A C 1
ATOM 967 O O . ALA A 1 128 ? -22.565 3.096 15.886 1.00 87.81 128 ALA A O 1
ATOM 968 N N . SER A 1 129 ? -21.534 1.416 16.952 1.00 85.19 129 SER A N 1
ATOM 969 C CA . SER A 1 129 ? -22.635 1.108 17.863 1.00 85.19 129 SER A CA 1
ATOM 970 C C . SER A 1 129 ? -22.102 0.649 19.211 1.00 85.19 129 SER A C 1
ATOM 972 O O . SER A 1 129 ? -21.570 -0.452 19.317 1.00 85.19 129 SER A O 1
ATOM 974 N N . ALA A 1 130 ? -22.296 1.481 20.240 1.00 81.62 130 ALA A N 1
ATOM 975 C CA . ALA A 1 130 ? -21.876 1.251 21.623 1.00 81.62 130 ALA A CA 1
ATOM 976 C C . ALA A 1 130 ? -20.397 0.848 21.751 1.00 81.62 130 ALA A C 1
ATOM 978 O O . ALA A 1 130 ? -19.536 1.704 21.897 1.00 81.62 130 ALA A O 1
ATOM 979 N N . ASN A 1 131 ? -20.129 -0.450 21.659 1.00 85.00 131 ASN A N 1
ATOM 980 C CA . ASN A 1 131 ? -18.827 -1.074 21.850 1.00 85.00 131 ASN A CA 1
ATOM 981 C C . ASN A 1 131 ? -18.278 -1.696 20.561 1.00 85.00 131 ASN A C 1
ATOM 983 O O . ASN A 1 131 ? -17.265 -2.382 20.595 1.00 85.00 131 ASN A O 1
ATOM 987 N N . THR A 1 132 ? -18.972 -1.548 19.437 1.00 88.69 132 THR A N 1
ATOM 988 C CA . THR A 1 132 ? -18.614 -2.185 18.174 1.00 88.69 132 THR A CA 1
ATOM 989 C C . THR A 1 132 ? -18.463 -1.147 17.081 1.00 88.69 132 THR A C 1
ATOM 991 O O . THR A 1 132 ? -19.393 -0.395 16.794 1.00 88.69 132 THR A O 1
ATOM 994 N N . GLU A 1 133 ? -17.315 -1.161 16.423 1.00 91.19 133 GLU A N 1
ATOM 995 C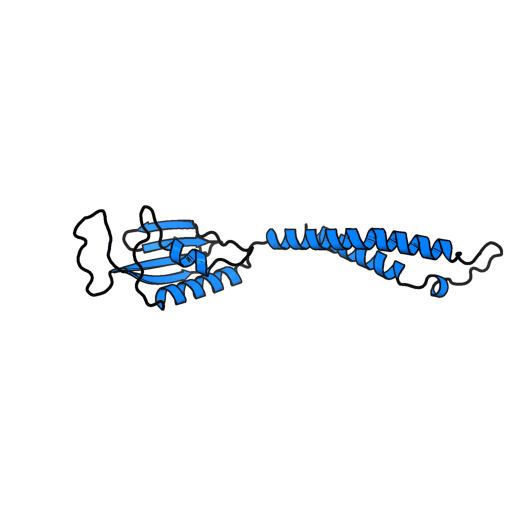 CA . GLU A 1 133 ? -17.035 -0.353 15.245 1.00 91.19 133 GLU A CA 1
ATOM 996 C C . GLU A 1 133 ? -16.742 -1.261 14.058 1.00 91.19 133 GLU A C 1
ATOM 998 O O . GLU A 1 133 ? -16.146 -2.327 14.199 1.00 91.19 133 GLU A O 1
ATOM 1003 N N . ARG A 1 134 ? -17.203 -0.862 12.875 1.00 91.50 134 ARG A N 1
ATOM 1004 C CA . ARG A 1 134 ? -16.957 -1.585 11.630 1.00 91.50 134 ARG A CA 1
ATOM 1005 C C . ARG A 1 134 ? -16.291 -0.672 10.630 1.00 91.50 134 ARG A C 1
ATOM 1007 O O . ARG A 1 134 ? -16.814 0.404 10.337 1.00 91.50 134 ARG A O 1
ATOM 1014 N N . TYR A 1 135 ? -15.196 -1.155 10.078 1.00 90.00 135 TYR A N 1
ATOM 1015 C CA . TYR A 1 135 ? -14.382 -0.474 9.097 1.00 90.00 135 TYR A CA 1
ATOM 1016 C C . TYR A 1 135 ? -14.368 -1.263 7.802 1.00 90.00 135 TYR A C 1
ATOM 1018 O O . TYR A 1 135 ? -14.273 -2.485 7.817 1.00 90.00 135 TYR A O 1
ATOM 1026 N N . GLU A 1 136 ? -14.445 -0.560 6.685 1.00 88.62 136 GLU A N 1
ATOM 1027 C CA . GLU A 1 136 ? -14.355 -1.149 5.360 1.00 88.62 136 GLU A CA 1
ATOM 1028 C C . GLU A 1 136 ? -13.139 -0.584 4.630 1.00 88.62 136 GLU A C 1
ATOM 1030 O O . GLU A 1 136 ? -12.968 0.638 4.574 1.00 88.62 136 GLU A O 1
ATOM 1035 N N . ALA A 1 137 ? -12.326 -1.456 4.037 1.00 87.44 137 ALA A N 1
ATOM 1036 C CA . ALA A 1 137 ? -11.388 -1.064 2.991 1.00 87.44 137 ALA A CA 1
ATOM 1037 C C . ALA A 1 137 ? -11.379 -2.118 1.887 1.00 87.44 137 ALA A C 1
ATOM 1039 O O . ALA A 1 137 ? -11.354 -3.310 2.164 1.00 87.44 137 ALA A O 1
ATOM 1040 N N . ASP A 1 138 ? -11.459 -1.648 0.645 1.00 84.12 138 ASP A N 1
ATOM 1041 C CA . ASP A 1 138 ? -11.479 -2.473 -0.569 1.00 84.12 138 ASP A CA 1
ATOM 1042 C C . ASP A 1 138 ? -12.465 -3.660 -0.540 1.00 84.12 138 ASP A C 1
ATOM 1044 O O . ASP A 1 138 ? -12.192 -4.757 -1.007 1.00 84.12 138 ASP A O 1
ATOM 1048 N N . GLY A 1 139 ? -13.650 -3.451 0.043 1.00 83.81 139 GLY A N 1
ATOM 1049 C CA . GLY A 1 139 ? -14.670 -4.497 0.147 1.00 83.81 139 GLY A CA 1
ATOM 1050 C C . GLY A 1 139 ? -14.402 -5.551 1.225 1.00 83.81 139 GLY A C 1
ATOM 1051 O O . GLY A 1 139 ? -15.162 -6.512 1.305 1.00 83.81 139 GLY A O 1
ATOM 1052 N N . ILE A 1 140 ? -13.395 -5.356 2.077 1.00 89.25 140 ILE A N 1
ATOM 1053 C CA . ILE A 1 140 ? -13.097 -6.173 3.258 1.00 89.25 140 ILE A CA 1
ATOM 1054 C C . ILE A 1 140 ? -13.650 -5.458 4.492 1.00 89.25 140 ILE A C 1
ATOM 1056 O O . ILE A 1 140 ? -13.498 -4.242 4.635 1.00 89.25 140 ILE A O 1
ATOM 1060 N N . CYS A 1 141 ? -14.303 -6.202 5.383 1.00 91.44 141 CYS A N 1
ATOM 1061 C CA . CYS A 1 141 ? -14.867 -5.676 6.618 1.00 91.44 141 CYS A CA 1
ATOM 1062 C C . CYS A 1 141 ? -14.039 -6.081 7.833 1.00 91.44 141 CYS A C 1
ATOM 1064 O O . CYS A 1 141 ? -13.921 -7.264 8.147 1.00 91.44 141 CYS A O 1
ATOM 1066 N N . LEU A 1 142 ? -13.571 -5.089 8.578 1.00 90.81 142 LEU A N 1
ATOM 1067 C CA . LEU A 1 142 ? -12.948 -5.232 9.884 1.00 90.81 142 LEU A CA 1
ATOM 1068 C C . LEU A 1 142 ? -13.953 -4.819 10.964 1.00 90.81 142 LEU A C 1
ATOM 1070 O O . LEU A 1 142 ? -14.429 -3.686 10.984 1.00 90.81 142 LEU A O 1
ATOM 1074 N N . THR A 1 143 ? -14.290 -5.731 11.869 1.00 92.50 143 THR A N 1
ATOM 1075 C CA . THR A 1 143 ? -15.165 -5.464 13.017 1.00 92.50 143 THR A CA 1
ATOM 1076 C C . THR A 1 143 ? -14.334 -5.428 14.286 1.00 92.50 143 THR A C 1
ATOM 1078 O O . THR A 1 143 ? -13.722 -6.427 14.637 1.00 92.50 143 THR A O 1
ATOM 1081 N N . VAL A 1 144 ? -14.354 -4.303 14.992 1.00 90.19 144 VAL A N 1
ATOM 1082 C CA . VAL A 1 144 ? -13.679 -4.113 16.277 1.00 90.19 144 VAL A CA 1
ATOM 1083 C C . VAL A 1 144 ? -14.721 -4.094 17.381 1.00 90.19 144 VAL A C 1
ATOM 1085 O O . VAL A 1 144 ? -15.689 -3.338 17.313 1.00 90.19 144 VAL A O 1
ATOM 1088 N N . VAL A 1 145 ? -14.527 -4.915 18.404 1.00 90.12 145 VAL A N 1
ATOM 1089 C CA . VAL A 1 145 ? -15.355 -4.984 19.604 1.00 90.12 145 VAL A CA 1
ATOM 1090 C C . VAL A 1 145 ? -14.502 -4.590 20.802 1.00 90.12 145 VAL A C 1
ATOM 1092 O O . VAL A 1 145 ? -13.523 -5.249 21.132 1.00 90.12 145 VAL A O 1
ATOM 1095 N N . ALA A 1 146 ? -14.890 -3.513 21.473 1.00 87.69 146 ALA A N 1
ATOM 1096 C CA . ALA A 1 146 ? -14.238 -3.012 22.668 1.00 87.69 146 ALA A CA 1
ATOM 1097 C C . ALA A 1 146 ? -15.003 -3.451 23.919 1.00 87.69 146 ALA A C 1
ATOM 1099 O O . ALA A 1 146 ? -16.173 -3.122 24.111 1.00 87.69 146 ALA A O 1
ATOM 1100 N N . SER A 1 147 ? -14.342 -4.176 24.813 1.00 87.31 147 SER A N 1
ATOM 1101 C CA . SER A 1 147 ? -14.895 -4.543 26.118 1.00 87.31 147 SER A CA 1
ATOM 1102 C C . SER A 1 147 ? -14.132 -3.835 27.229 1.00 87.31 147 SER A C 1
ATOM 1104 O O . SER A 1 147 ? -12.909 -3.750 27.193 1.00 87.31 147 SER A O 1
ATOM 1106 N N . VAL A 1 148 ? -14.845 -3.291 28.218 1.00 84.75 148 VAL A N 1
ATOM 1107 C CA . VAL A 1 148 ? -14.210 -2.631 29.367 1.00 84.75 148 VAL A CA 1
ATOM 1108 C C . VAL A 1 148 ? -13.355 -3.652 30.110 1.00 84.75 148 VAL A C 1
ATOM 1110 O O . VAL A 1 148 ? -13.807 -4.762 30.406 1.00 84.75 148 VAL A O 1
ATOM 1113 N N . ALA A 1 149 ? -12.115 -3.283 30.413 1.00 83.69 149 ALA A N 1
ATOM 1114 C CA . ALA A 1 149 ? -11.192 -4.185 31.066 1.00 83.69 149 ALA A CA 1
ATOM 1115 C C . ALA A 1 149 ? -11.650 -4.542 32.498 1.00 83.69 149 ALA A C 1
ATOM 1117 O O . ALA A 1 149 ? -12.268 -3.727 33.190 1.00 83.69 149 ALA A O 1
ATOM 1118 N N . PRO A 1 150 ? -11.334 -5.754 32.994 1.00 79.81 150 PRO A N 1
ATOM 1119 C CA . PRO A 1 150 ? -11.725 -6.158 34.339 1.00 79.81 150 PRO A CA 1
ATOM 1120 C C . PRO A 1 150 ? -11.118 -5.236 35.402 1.00 79.81 150 PRO A C 1
ATOM 1122 O O . PRO A 1 150 ? -9.902 -5.010 35.407 1.00 79.81 150 PRO A O 1
ATOM 1125 N N . GLY A 1 151 ? -11.959 -4.775 36.333 1.00 78.56 151 GLY A N 1
ATOM 1126 C CA . GLY A 1 151 ? -11.557 -3.951 37.478 1.00 78.56 151 GLY A CA 1
ATOM 1127 C C . GLY A 1 151 ? -11.555 -2.440 37.230 1.00 78.56 151 GLY A C 1
ATOM 1128 O O . GLY A 1 151 ? -11.221 -1.697 38.149 1.00 78.56 151 GLY A O 1
ATOM 1129 N N . GLU A 1 152 ? -11.934 -1.985 36.034 1.00 81.75 152 GLU A N 1
ATOM 1130 C CA . GLU A 1 152 ? -12.122 -0.560 35.753 1.00 81.75 152 GLU A CA 1
ATOM 1131 C C . GLU A 1 152 ? -13.377 -0.036 36.471 1.00 81.75 152 GLU A C 1
ATOM 1133 O O . GLU A 1 152 ? -14.428 -0.686 36.476 1.00 81.75 152 GLU A O 1
ATOM 1138 N N . ALA A 1 153 ? -13.257 1.132 37.102 1.00 74.62 153 ALA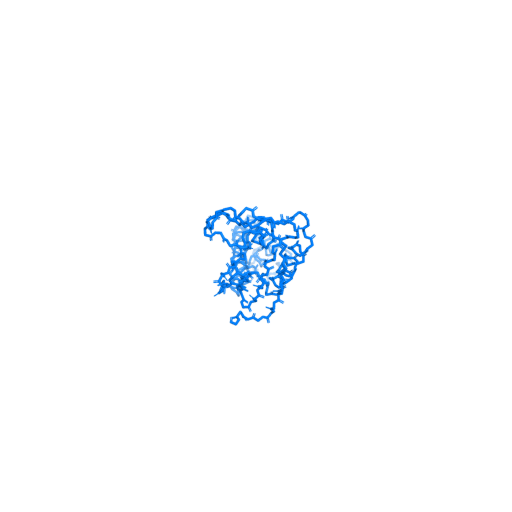 A N 1
ATOM 1139 C CA . ALA A 1 153 ? -14.385 1.798 37.739 1.00 74.62 153 ALA A CA 1
ATOM 1140 C C . ALA A 1 153 ? -15.330 2.392 36.682 1.00 74.62 153 ALA A C 1
ATOM 1142 O O . ALA A 1 153 ? -14.929 2.663 35.549 1.00 74.62 153 ALA A O 1
ATOM 1143 N N . GLU A 1 154 ? -16.596 2.609 37.051 1.00 75.31 154 GLU A N 1
ATOM 1144 C CA . GLU A 1 154 ? -17.461 3.451 36.226 1.00 75.31 154 GLU A CA 1
ATOM 1145 C C . GLU A 1 154 ? -16.884 4.872 36.174 1.00 75.31 154 GLU A C 1
ATOM 1147 O O . GLU A 1 154 ? -16.423 5.376 37.205 1.00 75.31 154 GLU A O 1
ATOM 1152 N N . PRO A 1 155 ? -16.896 5.518 34.997 1.00 71.44 155 PRO A N 1
ATOM 1153 C CA . PRO A 1 155 ? -16.349 6.855 34.860 1.00 71.44 155 PRO A CA 1
ATOM 1154 C C . PRO A 1 155 ? -17.134 7.827 35.744 1.00 71.44 155 PRO A C 1
ATOM 1156 O O . PRO A 1 155 ? -18.366 7.868 35.716 1.00 71.44 155 PRO A O 1
ATOM 1159 N N . GLU A 1 156 ? -16.412 8.639 36.518 1.00 66.44 156 GLU A N 1
ATOM 1160 C CA . GLU A 1 156 ? -17.001 9.651 37.409 1.00 66.44 156 GLU A CA 1
ATOM 1161 C C . GLU A 1 156 ? -17.783 10.718 36.616 1.00 66.44 156 GLU A C 1
ATOM 1163 O O . GLU A 1 156 ? -18.747 11.305 37.112 1.00 66.44 156 GLU A O 1
ATOM 1168 N N . TYR A 1 157 ? -17.408 10.926 35.349 1.00 67.56 157 TYR A N 1
ATOM 1169 C CA . TYR A 1 157 ? -18.006 11.903 34.447 1.00 67.56 157 TYR A CA 1
ATOM 1170 C C . TYR A 1 157 ? -18.421 11.240 33.131 1.00 67.56 157 TYR A C 1
ATOM 1172 O O . TYR A 1 157 ? -17.594 10.691 32.414 1.00 67.56 157 TYR A O 1
ATOM 1180 N N . ALA A 1 158 ? -19.693 11.381 32.744 1.00 65.25 158 ALA A N 1
ATOM 1181 C CA . ALA A 1 158 ? -20.262 10.746 31.544 1.00 65.25 158 ALA A CA 1
ATOM 1182 C C . ALA A 1 158 ? -19.604 11.139 30.199 1.00 65.25 158 ALA A C 1
ATOM 1184 O O . ALA A 1 158 ? -19.917 10.546 29.173 1.00 65.25 158 ALA A O 1
ATOM 1185 N N . HIS A 1 159 ? -18.744 12.160 30.189 1.00 63.50 159 HIS A N 1
ATOM 1186 C CA . HIS A 1 159 ? -18.080 12.706 29.001 1.00 63.50 159 HIS A CA 1
ATOM 1187 C C . HIS A 1 159 ? -16.558 12.484 28.997 1.00 63.50 159 HIS A C 1
ATOM 1189 O O . HIS A 1 159 ? -15.885 12.949 28.081 1.00 63.50 159 HIS A O 1
ATOM 1195 N N . ILE A 1 160 ? -16.009 11.807 30.010 1.00 63.78 160 ILE A N 1
ATOM 1196 C CA . ILE A 1 160 ? -14.593 11.438 30.075 1.00 63.78 160 ILE A CA 1
ATOM 1197 C C . ILE A 1 160 ? -14.544 9.931 30.287 1.00 63.78 160 ILE A C 1
ATOM 1199 O O . ILE A 1 160 ? -14.788 9.454 31.391 1.00 63.78 160 ILE A O 1
ATOM 1203 N N . ASP A 1 161 ? -14.250 9.192 29.221 1.00 73.12 161 ASP A N 1
ATOM 1204 C CA . ASP A 1 161 ? -13.987 7.763 29.330 1.00 73.12 161 ASP A CA 1
ATOM 1205 C C . ASP A 1 161 ? -12.493 7.543 29.570 1.00 73.12 161 ASP A C 1
ATOM 1207 O O . ASP A 1 161 ? -11.670 7.630 28.658 1.00 73.12 161 ASP A O 1
ATOM 1211 N N . ASP A 1 162 ? -12.130 7.338 30.831 1.00 73.50 162 ASP A N 1
ATOM 1212 C CA . ASP A 1 162 ? -10.759 7.084 31.265 1.00 73.50 162 ASP A CA 1
ATOM 1213 C C . ASP A 1 162 ? -10.430 5.591 31.385 1.00 73.50 162 ASP A C 1
ATOM 1215 O O . ASP A 1 162 ? -9.285 5.243 31.708 1.00 73.50 162 ASP A O 1
ATOM 1219 N N . ARG A 1 163 ? -11.408 4.727 31.078 1.00 82.12 163 ARG A N 1
ATOM 1220 C CA . ARG A 1 163 ? -11.297 3.277 31.196 1.00 82.12 163 ARG A CA 1
ATOM 1221 C C . ARG A 1 163 ? -10.377 2.698 30.137 1.00 82.12 163 ARG A C 1
ATOM 1223 O O . ARG A 1 163 ? -10.254 3.193 29.013 1.00 82.12 163 ARG A O 1
ATOM 1230 N N . HIS A 1 164 ? -9.767 1.581 30.498 1.00 85.94 164 HIS A N 1
ATOM 1231 C CA . HIS A 1 164 ? -9.065 0.743 29.542 1.00 85.94 164 HIS A CA 1
ATOM 1232 C C . HIS A 1 164 ? -10.001 -0.302 28.937 1.00 85.94 164 HIS A C 1
ATOM 1234 O O . HIS A 1 164 ? -10.867 -0.858 29.615 1.00 85.94 164 HIS A O 1
ATOM 1240 N N . TYR A 1 165 ? -9.777 -0.602 27.664 1.00 85.12 165 TYR A N 1
ATOM 1241 C CA . TYR A 1 165 ? -10.547 -1.551 26.881 1.00 85.12 165 TYR A CA 1
ATOM 1242 C C . TYR A 1 165 ? -9.666 -2.708 26.410 1.00 85.12 165 TYR A C 1
ATOM 1244 O O . TYR A 1 165 ? -8.511 -2.515 26.017 1.00 85.12 165 TYR A O 1
ATOM 1252 N N . ASN A 1 166 ? -10.233 -3.912 26.442 1.00 86.50 166 ASN A N 1
ATOM 1253 C CA . ASN A 1 166 ? -9.753 -5.046 25.670 1.00 86.50 166 ASN A CA 1
ATOM 1254 C C . ASN A 1 166 ? -10.416 -4.970 24.296 1.00 86.50 166 ASN A C 1
ATOM 1256 O O . ASN A 1 166 ? -11.647 -4.905 24.205 1.00 86.50 166 ASN A O 1
ATOM 1260 N N . LEU A 1 167 ? -9.600 -4.955 23.250 1.00 86.12 167 LEU A N 1
ATOM 1261 C CA . LEU A 1 167 ? -10.071 -4.912 21.877 1.00 86.12 167 LEU A CA 1
ATOM 1262 C C . LEU A 1 167 ? -10.027 -6.322 21.303 1.00 86.12 167 LEU A C 1
ATOM 1264 O O . LEU A 1 167 ? -9.019 -7.010 21.404 1.00 86.12 167 LEU A O 1
ATOM 1268 N N . GLU A 1 168 ? -11.127 -6.737 20.699 1.00 87.50 168 GLU A N 1
ATOM 1269 C CA . GLU A 1 168 ? -11.193 -7.913 19.844 1.00 87.50 168 GLU A CA 1
ATOM 1270 C C . GLU A 1 168 ? -11.485 -7.435 18.426 1.00 87.50 168 GLU A C 1
ATOM 1272 O O . GLU A 1 168 ? -12.297 -6.529 18.226 1.00 87.50 168 GLU A O 1
ATOM 1277 N N . ALA A 1 169 ? -10.825 -8.024 17.437 1.00 88.81 169 ALA A N 1
ATOM 1278 C CA . ALA A 1 169 ? -11.000 -7.664 16.041 1.00 88.81 169 ALA A CA 1
ATOM 1279 C C . ALA A 1 169 ? -11.256 -8.920 15.199 1.00 88.81 169 ALA A C 1
ATOM 1281 O O . ALA A 1 169 ? -10.639 -9.959 15.415 1.00 88.81 169 ALA A O 1
ATOM 1282 N N . ASP A 1 170 ? -12.193 -8.821 14.260 1.00 90.62 170 ASP A N 1
ATOM 1283 C CA . ASP A 1 170 ? -12.603 -9.895 13.351 1.00 90.62 170 ASP A CA 1
ATOM 1284 C C . ASP A 1 170 ? -12.615 -9.360 11.918 1.00 90.62 170 ASP A C 1
ATOM 1286 O O . ASP A 1 170 ? -13.215 -8.313 11.646 1.00 90.62 170 ASP A O 1
ATOM 1290 N N . VAL A 1 171 ? -11.966 -10.075 11.001 1.00 90.00 171 VAL A N 1
ATOM 1291 C CA . VAL A 1 171 ? -11.842 -9.693 9.590 1.00 90.00 171 VAL A CA 1
ATOM 1292 C C . VAL A 1 171 ? -12.715 -10.604 8.747 1.00 90.00 171 VAL A C 1
ATOM 1294 O O . VAL A 1 171 ? -12.732 -11.823 8.911 1.00 90.00 171 VAL A O 1
ATOM 1297 N N . LYS A 1 172 ? -13.472 -10.014 7.824 1.00 90.75 172 LYS A N 1
ATOM 1298 C CA . LYS A 1 172 ? -14.259 -10.754 6.839 1.00 90.75 172 LYS A CA 1
ATOM 1299 C C . LYS A 1 172 ? -13.946 -10.234 5.459 1.00 90.75 172 LYS A C 1
ATOM 1301 O O . LYS A 1 172 ? -14.148 -9.053 5.190 1.00 90.75 172 LYS A O 1
ATOM 1306 N N . ASP A 1 173 ? -13.581 -11.152 4.577 1.00 89.81 173 ASP A N 1
ATOM 1307 C CA . ASP A 1 173 ? -13.430 -10.907 3.145 1.00 89.81 173 ASP A CA 1
ATOM 1308 C C . ASP A 1 173 ? -14.803 -10.743 2.459 1.00 89.81 173 ASP A C 1
ATOM 1310 O O . ASP A 1 173 ? -15.304 -11.603 1.733 1.00 89.81 173 ASP A O 1
ATOM 1314 N N . ARG A 1 174 ? -15.512 -9.683 2.853 1.00 88.19 174 ARG A N 1
ATOM 1315 C CA . ARG A 1 174 ? -16.780 -9.203 2.297 1.00 88.19 174 ARG A CA 1
ATOM 1316 C C . ARG A 1 174 ? -17.105 -7.818 2.867 1.00 88.19 174 ARG A C 1
ATOM 1318 O O . ARG A 1 174 ? -16.700 -7.532 3.996 1.00 88.19 174 ARG A O 1
ATOM 1325 N N . PRO A 1 175 ? -17.927 -7.008 2.172 1.00 87.50 175 PRO A N 1
ATOM 1326 C CA . PRO A 1 175 ? -18.292 -5.679 2.646 1.00 87.50 175 PRO A CA 1
ATOM 1327 C C . PRO A 1 175 ? -18.994 -5.714 4.004 1.00 87.50 175 PRO A C 1
ATOM 1329 O O . PRO A 1 175 ? -19.680 -6.688 4.346 1.00 87.50 175 PRO A O 1
ATOM 1332 N N . CYS A 1 176 ? -18.855 -4.629 4.767 1.00 88.50 176 CYS A N 1
ATOM 1333 C CA . CYS A 1 176 ? -19.554 -4.512 6.037 1.00 88.50 176 CYS A CA 1
ATOM 1334 C C . CYS A 1 176 ? -21.077 -4.455 5.823 1.00 88.50 176 CYS A C 1
ATOM 1336 O O . CYS A 1 176 ? -21.536 -3.739 4.931 1.00 88.50 176 CYS A O 1
ATOM 1338 N N . PRO A 1 177 ? -21.860 -5.207 6.619 1.00 83.19 177 PRO A N 1
ATOM 1339 C CA . PRO A 1 177 ? -23.316 -5.189 6.549 1.00 83.19 177 PRO A CA 1
ATOM 1340 C C . PRO A 1 177 ? -23.923 -3.972 7.247 1.00 83.19 177 PRO A C 1
ATOM 1342 O O . PRO A 1 177 ? -23.299 -3.472 8.218 1.00 83.19 177 PRO A O 1
#